Protein AF-A0A953KVV9-F1 (afdb_monomer_lite)

Secondary structure (DSSP, 8-state):
--------GGG-HHHHHHHHHHHHHHHHHHHHHHHHHHS------TTHHHHHHHHHHHHHHHTTTS--HHHHTTTTS-PPP-

Foldseek 3Di:
DDDDPPDDPVVDPVVVVVVVVVVVVVVVVVVVVVVCVVDPDPPDDPCNVVVVVVVVVVVVVCCVVDPPPVVVVCVVVPDDDD

Sequence (82 aa):
MKQSMNKPWWKEAYVWLVISGPVLVIVACIITYAFIISQPDPLTTQDYYRKGIEINKTLEQSSVSMQPALTVRNHSATNGKK

Radius of gyration: 34.55 Å; chains: 1; bounding box: 51×30×114 Å

pLDDT: mean 77.36, std 16.25, range [47.62, 98.62]

Structure (mmCIF, N/CA/C/O backbone):
data_AF-A0A953KVV9-F1
#
_entry.id   AF-A0A953KVV9-F1
#
loop_
_atom_site.group_PDB
_atom_site.id
_atom_site.type_symbol
_atom_site.label_atom_id
_atom_site.label_alt_id
_atom_site.label_comp_id
_atom_site.label_asym_id
_atom_site.label_entity_id
_atom_site.label_seq_id
_atom_site.pdbx_PDB_ins_code
_atom_site.Cartn_x
_atom_site.Cartn_y
_atom_site.Cartn_z
_atom_site.occupancy
_atom_site.B_iso_or_equiv
_atom_site.auth_seq_id
_atom_site.auth_comp_id
_atom_site.auth_asym_id
_atom_site.auth_atom_id
_atom_site.pdbx_PDB_model_num
ATOM 1 N N . MET A 1 1 ? 23.066 7.084 -44.499 1.00 50.09 1 MET A N 1
ATOM 2 C CA . MET A 1 1 ? 22.480 7.509 -43.207 1.00 50.09 1 MET A CA 1
ATOM 3 C C . MET A 1 1 ? 22.373 6.282 -42.317 1.00 50.09 1 MET A C 1
ATOM 5 O O . MET A 1 1 ? 21.728 5.324 -42.719 1.00 50.09 1 MET A O 1
ATOM 9 N N . LYS A 1 2 ? 23.068 6.248 -41.175 1.00 50.53 2 LYS A N 1
ATOM 10 C CA . LYS A 1 2 ? 23.016 5.102 -40.258 1.00 50.53 2 LYS A CA 1
ATOM 11 C C . LYS A 1 2 ? 21.748 5.240 -39.417 1.00 50.53 2 LYS A C 1
ATOM 13 O O . LYS A 1 2 ? 21.653 6.173 -38.628 1.00 50.53 2 LYS A O 1
ATOM 18 N N . GLN A 1 3 ? 20.760 4.375 -39.639 1.00 61.28 3 GLN A N 1
ATOM 19 C CA . GLN A 1 3 ? 19.556 4.359 -38.812 1.00 61.28 3 GLN A CA 1
ATOM 20 C C . GLN A 1 3 ? 19.956 3.979 -37.382 1.00 61.28 3 GLN A C 1
ATOM 22 O O . GLN A 1 3 ? 20.549 2.923 -37.155 1.00 61.28 3 GLN A O 1
ATOM 27 N N . SER A 1 4 ? 19.675 4.853 -36.418 1.00 64.06 4 SER A N 1
ATOM 28 C CA . SER A 1 4 ? 19.786 4.519 -35.003 1.00 64.06 4 SER A CA 1
ATOM 29 C C . SER A 1 4 ? 18.691 3.508 -34.679 1.00 64.06 4 SER A C 1
ATOM 31 O O . SER A 1 4 ? 17.523 3.875 -34.551 1.00 64.06 4 SER A O 1
ATOM 33 N N . MET A 1 5 ? 19.054 2.230 -34.591 1.00 70.12 5 MET A N 1
ATOM 34 C CA . MET A 1 5 ? 18.156 1.200 -34.076 1.00 70.12 5 MET A CA 1
ATOM 35 C C . MET A 1 5 ? 17.816 1.561 -32.631 1.00 70.12 5 MET A C 1
ATOM 37 O O . MET A 1 5 ? 18.656 1.434 -31.740 1.00 70.12 5 MET A O 1
ATOM 41 N N . ASN A 1 6 ? 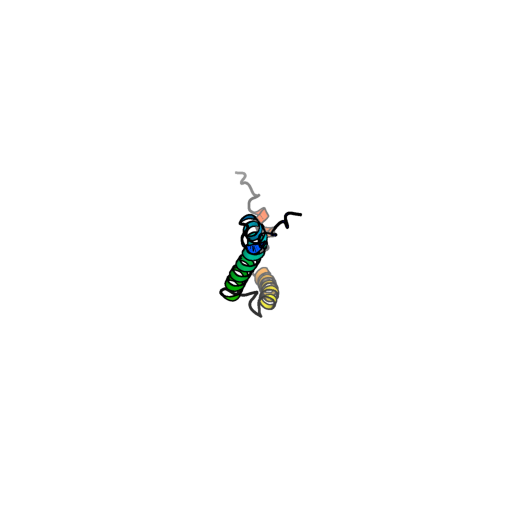16.609 2.083 -32.419 1.00 78.06 6 ASN A N 1
ATOM 42 C CA . ASN A 1 6 ? 16.151 2.490 -31.103 1.00 78.06 6 ASN A CA 1
ATOM 43 C C . ASN A 1 6 ? 16.017 1.225 -30.249 1.00 78.06 6 ASN A C 1
ATOM 45 O O . ASN A 1 6 ? 15.227 0.332 -30.565 1.00 78.06 6 ASN A O 1
ATOM 49 N N . LYS A 1 7 ? 16.847 1.103 -29.212 1.00 80.88 7 LYS A N 1
ATOM 50 C CA . LYS A 1 7 ? 16.813 -0.054 -28.317 1.00 80.88 7 LYS A CA 1
ATOM 51 C C . LYS A 1 7 ? 15.449 -0.075 -27.620 1.00 80.88 7 LYS A C 1
ATOM 53 O O . LYS A 1 7 ? 14.955 0.984 -27.230 1.00 80.88 7 LYS A O 1
ATOM 58 N N . PRO A 1 8 ? 14.802 -1.240 -27.475 1.00 90.19 8 PRO A N 1
ATOM 59 C CA . PRO A 1 8 ? 13.456 -1.257 -26.942 1.00 90.19 8 PRO A CA 1
ATOM 60 C C . PRO A 1 8 ? 13.497 -0.949 -25.436 1.00 90.19 8 PRO A C 1
ATOM 62 O O . PRO A 1 8 ? 14.230 -1.580 -24.676 1.00 90.19 8 PRO A O 1
ATOM 65 N N . TRP A 1 9 ? 12.682 0.015 -25.013 1.00 92.62 9 TRP A N 1
ATOM 66 C CA . TRP A 1 9 ? 12.730 0.665 -23.695 1.00 92.62 9 TRP A CA 1
ATOM 67 C C . TRP A 1 9 ? 12.608 -0.293 -22.495 1.00 92.62 9 TRP A C 1
ATOM 69 O O . TRP A 1 9 ? 13.303 -0.138 -21.499 1.00 92.62 9 TRP A O 1
ATOM 79 N N . TRP A 1 10 ? 11.786 -1.337 -22.604 1.00 93.25 10 TRP A N 1
ATOM 80 C CA . TRP A 1 10 ? 11.579 -2.379 -21.586 1.00 93.25 10 TRP A CA 1
ATOM 81 C C . TRP A 1 10 ? 12.827 -3.205 -21.221 1.00 93.25 10 TRP A C 1
ATOM 83 O O . TRP A 1 10 ? 12.802 -3.955 -20.246 1.00 93.25 10 TRP A O 1
ATOM 93 N N . LYS A 1 11 ? 13.915 -3.115 -22.000 1.00 93.06 11 LYS A N 1
ATOM 94 C CA . LYS A 1 11 ? 15.187 -3.794 -21.700 1.00 93.06 11 LYS A CA 1
ATOM 95 C C . LYS A 1 11 ? 16.086 -2.984 -20.768 1.00 93.06 11 LYS A C 1
ATOM 97 O O . LYS A 1 11 ? 17.065 -3.528 -20.267 1.00 93.06 11 LYS A O 1
ATOM 102 N N . GLU A 1 12 ? 15.779 -1.713 -20.549 1.00 93.88 12 GLU A N 1
ATOM 103 C CA . GLU A 1 12 ? 16.608 -0.822 -19.752 1.00 93.88 12 GLU A CA 1
ATOM 104 C C . GLU A 1 12 ? 16.257 -0.921 -18.259 1.00 93.88 12 GLU A C 1
ATOM 106 O O . GLU A 1 12 ? 15.101 -0.768 -17.859 1.00 93.88 12 GLU A O 1
ATOM 111 N N . ALA A 1 13 ? 17.261 -1.159 -17.410 1.00 94.56 13 ALA A N 1
ATOM 112 C CA .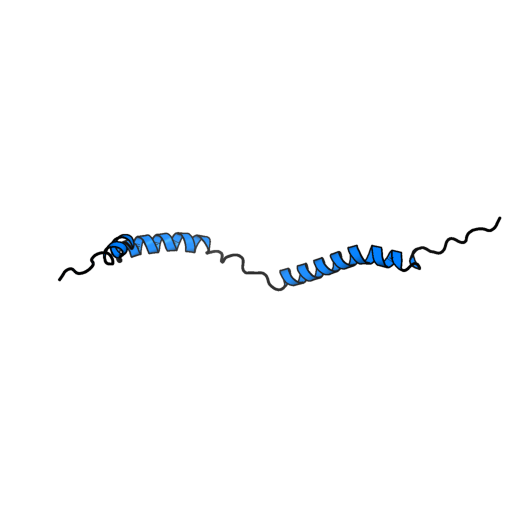 ALA A 1 13 ? 17.059 -1.407 -15.978 1.00 94.56 13 ALA A CA 1
ATOM 113 C C . ALA A 1 13 ? 16.425 -0.217 -15.233 1.00 94.56 13 ALA A C 1
ATOM 115 O O . ALA A 1 13 ? 15.616 -0.411 -14.326 1.00 94.56 13 ALA A O 1
ATOM 116 N N . TYR A 1 14 ? 16.741 1.019 -15.634 1.00 95.06 14 TYR A N 1
ATOM 117 C CA . TYR A 1 14 ? 16.196 2.222 -14.996 1.00 95.06 14 TYR A CA 1
ATOM 118 C C . TYR A 1 14 ? 14.681 2.365 -15.198 1.00 95.06 14 TYR A C 1
ATOM 120 O O . TYR A 1 14 ? 14.008 2.930 -14.340 1.00 95.06 14 TYR A O 1
ATOM 128 N N . VAL A 1 15 ? 14.120 1.823 -16.286 1.00 96.12 15 VAL A N 1
ATOM 129 C CA . VAL A 1 15 ? 12.667 1.856 -16.501 1.00 96.12 15 VAL A CA 1
ATOM 130 C C . VAL A 1 15 ? 11.959 1.024 -15.436 1.00 96.12 15 VAL A C 1
ATOM 132 O O . VAL A 1 15 ? 10.975 1.467 -14.847 1.00 96.12 15 VAL A O 1
ATOM 135 N N . TRP A 1 16 ? 12.506 -0.150 -15.127 1.00 96.94 16 TRP A N 1
ATOM 136 C CA . TRP A 1 16 ? 11.981 -1.004 -14.067 1.00 96.94 16 TRP A CA 1
ATOM 137 C C . TRP A 1 16 ? 12.147 -0.384 -12.683 1.00 96.94 16 TRP A C 1
ATOM 139 O O . TRP A 1 16 ? 11.249 -0.528 -11.861 1.00 96.94 16 TRP A O 1
ATOM 149 N N . LEU A 1 17 ? 13.226 0.370 -12.441 1.00 97.25 17 LEU A N 1
ATOM 150 C CA . LEU A 1 17 ? 13.390 1.131 -11.200 1.00 97.25 17 LEU A CA 1
ATOM 151 C C . LEU A 1 17 ? 12.246 2.139 -11.016 1.00 97.25 17 LEU A C 1
ATOM 153 O O . LEU A 1 17 ? 11.626 2.166 -9.955 1.00 97.25 17 LEU A O 1
ATOM 157 N N . VAL A 1 18 ? 11.901 2.905 -12.054 1.00 96.88 18 VAL A N 1
ATOM 158 C CA . VAL A 1 18 ? 10.799 3.882 -11.985 1.00 96.88 18 VAL A CA 1
ATOM 159 C C . VAL A 1 18 ? 9.443 3.195 -11.804 1.00 96.88 18 VAL A C 1
ATOM 161 O O . VAL A 1 18 ? 8.649 3.628 -10.972 1.00 96.88 18 VAL A O 1
ATOM 164 N N . ILE A 1 19 ? 9.185 2.102 -12.530 1.00 97.50 19 ILE A N 1
ATOM 165 C CA . ILE A 1 19 ? 7.934 1.330 -12.416 1.00 97.50 19 ILE A CA 1
ATOM 166 C C . ILE A 1 19 ? 7.814 0.650 -11.043 1.00 97.50 19 ILE A C 1
ATOM 168 O O . ILE A 1 19 ? 6.710 0.522 -10.512 1.00 97.50 19 ILE A O 1
ATOM 172 N N . SER A 1 20 ? 8.934 0.241 -10.442 1.00 97.94 20 SER A N 1
ATOM 173 C CA . SER A 1 20 ? 8.933 -0.466 -9.159 1.00 97.94 20 SER A CA 1
ATOM 174 C C . SER A 1 20 ? 8.358 0.368 -8.016 1.00 97.94 20 SER A C 1
ATOM 176 O O . SER A 1 20 ? 7.684 -0.195 -7.160 1.00 97.94 20 SER A O 1
ATOM 178 N N . GLY A 1 21 ? 8.540 1.695 -8.026 1.00 97.31 21 GLY A N 1
ATOM 179 C CA . GLY A 1 21 ? 8.014 2.581 -6.985 1.00 97.31 21 GLY A CA 1
ATOM 180 C C . GLY A 1 21 ? 6.488 2.486 -6.852 1.00 97.31 21 GLY A C 1
ATOM 181 O O . GLY A 1 21 ? 5.999 2.056 -5.807 1.00 97.31 21 GLY A O 1
ATOM 182 N N . PRO A 1 22 ? 5.715 2.814 -7.905 1.00 98.31 22 PRO A N 1
ATOM 183 C CA . PRO A 1 22 ? 4.260 2.674 -7.890 1.00 98.31 22 PRO A CA 1
ATOM 184 C C . PRO A 1 22 ? 3.782 1.243 -7.616 1.00 98.31 22 PRO A C 1
ATOM 186 O O . PRO A 1 22 ? 2.845 1.051 -6.844 1.00 98.31 22 PRO A O 1
ATOM 189 N N . VAL A 1 23 ? 4.436 0.232 -8.202 1.00 98.50 23 VAL A N 1
ATOM 190 C CA . VAL A 1 23 ? 4.069 -1.178 -7.981 1.00 98.50 23 VAL A CA 1
ATOM 191 C C . VAL A 1 23 ? 4.226 -1.564 -6.509 1.00 98.50 23 VAL A C 1
ATOM 193 O O . VAL A 1 23 ? 3.337 -2.205 -5.948 1.00 98.50 23 VAL A O 1
ATOM 196 N N . LEU A 1 24 ? 5.309 -1.133 -5.859 1.00 98.50 24 LEU A N 1
ATOM 197 C CA . LEU A 1 24 ? 5.557 -1.410 -4.447 1.00 98.50 24 LEU A CA 1
ATOM 198 C C . LEU A 1 24 ? 4.473 -0.799 -3.549 1.00 98.50 24 LEU A C 1
ATOM 200 O O . LEU A 1 24 ? 4.004 -1.461 -2.625 1.00 98.50 24 LEU A O 1
ATOM 204 N N . VAL A 1 25 ? 4.033 0.429 -3.846 1.00 98.25 25 VAL A N 1
ATOM 205 C CA . VAL A 1 25 ? 2.950 1.094 -3.101 1.00 98.25 25 VAL A CA 1
ATOM 206 C C . VAL A 1 25 ? 1.634 0.329 -3.243 1.00 98.25 25 VAL A C 1
ATOM 208 O O . VAL A 1 25 ? 0.963 0.087 -2.242 1.00 98.25 25 VAL A O 1
ATOM 211 N N . ILE A 1 26 ? 1.284 -0.112 -4.455 1.00 98.62 26 ILE A N 1
ATOM 212 C CA . ILE A 1 26 ? 0.066 -0.904 -4.692 1.00 98.62 26 ILE A CA 1
ATOM 213 C C . ILE A 1 26 ? 0.099 -2.203 -3.874 1.00 98.62 26 ILE A C 1
ATOM 215 O O . ILE A 1 26 ? -0.881 -2.537 -3.208 1.00 98.62 26 ILE A O 1
ATOM 219 N N . VAL A 1 27 ? 1.234 -2.910 -3.873 1.00 98.56 27 VAL A N 1
ATOM 220 C CA . VAL A 1 27 ? 1.414 -4.136 -3.078 1.00 98.56 27 VAL A CA 1
ATOM 221 C C . VAL A 1 27 ? 1.270 -3.849 -1.582 1.00 98.56 27 VAL A C 1
ATOM 223 O O . VAL A 1 27 ? 0.550 -4.571 -0.893 1.00 98.56 27 VAL A O 1
ATOM 226 N N . ALA A 1 28 ? 1.888 -2.776 -1.082 1.00 98.31 28 ALA A N 1
ATOM 227 C CA . ALA A 1 28 ? 1.763 -2.374 0.317 1.00 98.31 28 ALA A CA 1
ATOM 228 C C . ALA A 1 28 ? 0.301 -2.091 0.703 1.00 98.31 28 ALA A C 1
ATOM 230 O O . ALA A 1 28 ? -0.165 -2.591 1.725 1.00 98.31 28 ALA A O 1
ATOM 231 N N . CYS A 1 29 ? -0.454 -1.376 -0.137 1.00 98.38 29 CYS A N 1
ATOM 232 C CA . CYS A 1 29 ? -1.877 -1.119 0.095 1.00 98.38 29 CYS A CA 1
ATOM 233 C C . CYS A 1 29 ? -2.707 -2.407 0.161 1.00 98.38 29 CYS A C 1
ATOM 235 O O . CYS A 1 29 ? -3.566 -2.528 1.033 1.00 98.38 29 CYS A O 1
ATOM 237 N N . ILE A 1 30 ? -2.446 -3.377 -0.723 1.00 98.38 30 ILE A N 1
ATOM 238 C CA . ILE A 1 30 ? -3.132 -4.679 -0.702 1.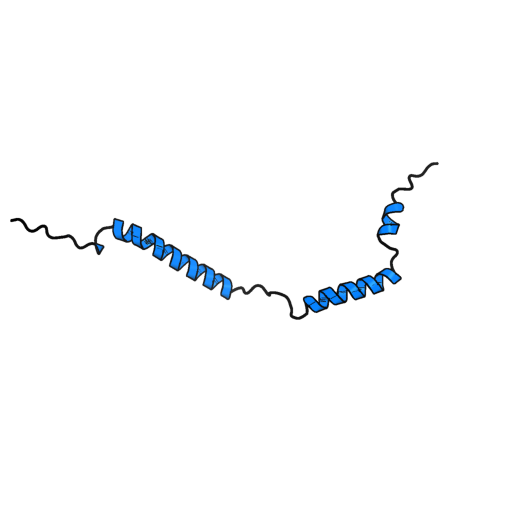00 98.38 30 ILE A CA 1
ATOM 239 C C . ILE A 1 30 ? -2.835 -5.421 0.607 1.00 98.38 30 ILE A C 1
ATOM 241 O O . ILE A 1 30 ? -3.752 -5.963 1.222 1.00 98.38 30 ILE A O 1
ATOM 245 N N . ILE A 1 31 ? -1.578 -5.414 1.060 1.00 97.25 31 ILE A N 1
ATOM 246 C CA . ILE A 1 31 ? -1.177 -6.041 2.328 1.00 97.25 31 ILE A CA 1
ATOM 247 C C . ILE A 1 31 ? -1.891 -5.374 3.510 1.00 97.25 31 ILE A C 1
ATOM 249 O O . ILE A 1 31 ? -2.462 -6.065 4.352 1.00 97.25 31 ILE A O 1
ATOM 253 N N . THR A 1 32 ? -1.909 -4.040 3.566 1.00 96.06 32 THR A N 1
ATOM 254 C CA . THR A 1 32 ? -2.621 -3.298 4.617 1.00 96.06 32 THR A CA 1
ATOM 255 C C . THR A 1 32 ? -4.117 -3.595 4.597 1.00 96.06 32 THR A C 1
ATOM 257 O O . THR A 1 32 ? -4.707 -3.836 5.648 1.00 96.06 32 THR A O 1
ATOM 260 N N . TYR A 1 33 ? -4.732 -3.632 3.415 1.00 95.94 33 TYR A N 1
ATOM 261 C CA . TYR A 1 33 ? -6.140 -3.987 3.271 1.00 95.94 33 TYR A CA 1
ATOM 262 C C . TYR A 1 33 ? -6.421 -5.397 3.802 1.00 95.94 33 TYR A C 1
ATOM 264 O O . TYR A 1 33 ? -7.336 -5.578 4.603 1.00 95.94 33 TYR A O 1
ATOM 272 N N . ALA A 1 34 ? -5.592 -6.376 3.424 1.00 95.56 34 ALA A N 1
ATOM 273 C CA . ALA A 1 34 ? -5.693 -7.747 3.916 1.00 95.56 34 ALA A CA 1
ATOM 274 C C . ALA A 1 34 ? -5.577 -7.821 5.449 1.00 95.56 34 ALA A C 1
ATOM 276 O O . ALA A 1 34 ? -6.295 -8.591 6.089 1.00 95.56 34 ALA A O 1
ATOM 277 N N . PHE A 1 35 ? -4.717 -6.993 6.050 1.00 93.31 35 PHE A N 1
ATOM 278 C CA . PHE A 1 35 ? -4.575 -6.910 7.502 1.00 93.31 35 PHE A CA 1
ATOM 279 C C . PHE A 1 35 ? -5.845 -6.372 8.177 1.00 93.31 35 PHE A C 1
ATOM 281 O O . PHE A 1 35 ? -6.347 -6.989 9.114 1.00 93.31 35 PHE A O 1
ATOM 288 N N . ILE A 1 36 ? -6.407 -5.278 7.653 1.00 90.94 36 ILE A N 1
ATOM 289 C CA . ILE A 1 36 ? -7.613 -4.638 8.204 1.00 90.94 36 ILE A CA 1
ATOM 290 C C . ILE A 1 36 ? -8.816 -5.588 8.172 1.00 90.94 36 ILE A C 1
ATOM 292 O O . ILE A 1 36 ? -9.534 -5.697 9.163 1.00 90.94 36 ILE A O 1
ATOM 296 N N . ILE A 1 37 ? -9.039 -6.300 7.062 1.00 92.06 37 ILE A N 1
ATOM 297 C CA . ILE A 1 37 ? -10.192 -7.213 6.955 1.00 92.06 37 ILE A CA 1
ATOM 298 C C . ILE A 1 37 ? -10.048 -8.463 7.830 1.00 92.06 37 ILE A C 1
ATOM 300 O O . ILE A 1 37 ? -11.051 -9.081 8.178 1.00 92.06 37 ILE A O 1
ATOM 304 N N . SER A 1 38 ? -8.817 -8.851 8.171 1.00 88.94 38 SER A N 1
ATOM 305 C CA . SER A 1 38 ? -8.551 -10.071 8.940 1.00 88.94 38 SER A CA 1
ATOM 306 C C . SER A 1 38 ? -8.775 -9.881 10.440 1.00 88.94 38 SER A C 1
ATOM 308 O O . SER A 1 38 ? -9.048 -10.852 11.141 1.00 88.94 38 SER A O 1
ATOM 310 N N . GLN A 1 39 ? -8.645 -8.651 10.944 1.00 81.50 39 GLN A N 1
ATOM 311 C CA . GLN A 1 39 ? -8.826 -8.321 12.359 1.00 81.50 39 GLN A CA 1
ATOM 312 C C . GLN A 1 39 ? -9.708 -7.077 12.494 1.00 81.50 39 GLN A C 1
ATOM 314 O O . GLN A 1 39 ? -9.207 -5.995 12.805 1.00 81.50 39 GLN A O 1
ATOM 319 N N . PRO A 1 40 ? -11.022 -7.205 12.240 1.00 74.44 40 PRO A N 1
ATOM 320 C CA . PRO A 1 40 ? -11.942 -6.113 12.496 1.00 74.44 40 PRO A CA 1
ATOM 321 C C . PRO A 1 40 ? -11.947 -5.818 14.000 1.00 74.44 40 PRO A C 1
ATOM 323 O O . PRO A 1 40 ? -12.378 -6.648 14.801 1.00 74.44 40 PRO A O 1
ATOM 326 N N . ASP A 1 41 ? -11.449 -4.643 14.382 1.00 77.38 41 ASP A N 1
ATOM 327 C CA . ASP A 1 41 ? -11.561 -4.146 15.752 1.00 77.38 41 ASP A CA 1
ATOM 328 C C . ASP A 1 41 ? -13.060 -3.993 16.069 1.00 77.38 41 ASP A C 1
ATOM 330 O O . ASP A 1 41 ? -13.774 -3.353 15.286 1.00 77.38 41 ASP A O 1
ATOM 334 N N . PRO A 1 42 ? -13.600 -4.619 17.130 1.00 74.38 42 PRO A N 1
ATOM 335 C CA . PRO A 1 42 ? -15.006 -4.477 17.481 1.00 74.38 42 PRO A CA 1
ATOM 336 C C . PRO A 1 42 ? -15.315 -3.022 17.859 1.00 74.38 42 PRO A C 1
ATOM 338 O O . PRO A 1 42 ? -15.186 -2.600 19.008 1.00 74.38 42 PRO A O 1
ATOM 341 N N . LEU A 1 43 ? -15.766 -2.249 16.870 1.00 70.44 43 LEU A N 1
ATOM 342 C CA . LEU A 1 43 ? -16.185 -0.860 17.012 1.00 70.44 43 LEU A CA 1
ATOM 343 C C . LEU A 1 43 ? -17.471 -0.800 17.836 1.00 70.44 43 LEU A C 1
ATOM 345 O O . LEU A 1 43 ? -18.564 -0.783 17.280 1.00 70.44 43 LEU A O 1
ATOM 349 N N . THR A 1 44 ? -17.330 -0.727 19.159 1.00 64.62 44 THR A N 1
ATOM 350 C CA . THR A 1 44 ? -18.405 -0.501 20.139 1.00 64.62 44 THR A CA 1
ATOM 351 C C . THR A 1 44 ? -19.557 -1.512 20.082 1.00 64.62 44 THR A C 1
ATOM 353 O O . THR A 1 44 ? -20.312 -1.624 19.123 1.00 64.62 44 THR A O 1
ATOM 356 N N . THR A 1 45 ? -19.773 -2.227 21.184 1.00 71.38 45 THR A N 1
ATOM 357 C CA . THR A 1 45 ? -21.000 -3.015 21.377 1.00 71.38 45 THR A CA 1
ATOM 358 C C . THR A 1 45 ? -22.228 -2.131 21.131 1.00 71.38 45 THR A C 1
ATOM 360 O O . THR A 1 45 ? -22.196 -0.965 21.521 1.00 71.38 45 THR A O 1
ATOM 363 N N . GLN A 1 46 ? -23.311 -2.659 20.543 1.00 71.75 46 GLN A N 1
ATOM 364 C CA . GLN A 1 46 ? -24.555 -1.898 20.290 1.00 71.75 46 GLN A CA 1
ATOM 365 C C . GLN A 1 46 ? -25.018 -1.083 21.511 1.00 71.75 46 GLN A C 1
ATOM 367 O O 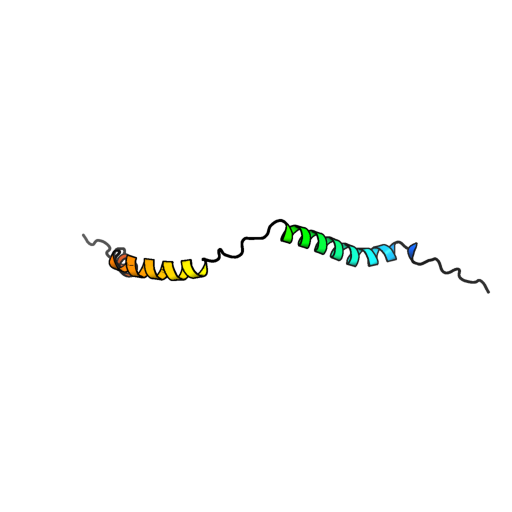. GLN A 1 46 ? -25.515 0.034 21.377 1.00 71.75 46 GLN A O 1
ATOM 372 N N . ASP A 1 47 ? -24.770 -1.606 22.710 1.00 72.19 47 ASP A N 1
ATOM 373 C CA . ASP A 1 47 ? -25.140 -0.976 23.971 1.00 72.19 47 ASP A CA 1
ATOM 374 C C . ASP A 1 47 ? -24.109 0.01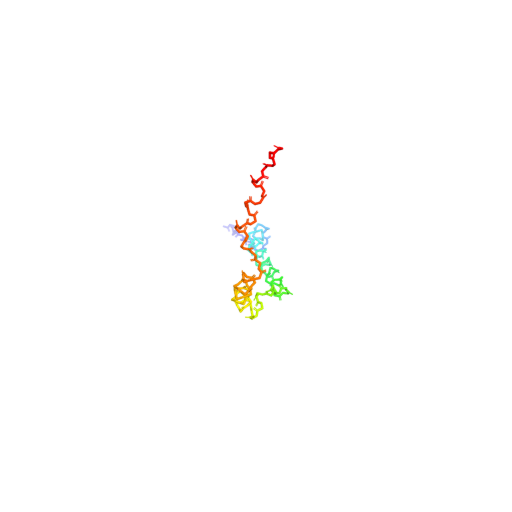8 24.521 1.00 72.19 47 ASP A C 1
ATOM 376 O O . ASP A 1 47 ? -24.275 0.485 25.640 1.00 72.19 47 ASP A O 1
ATOM 380 N N . TYR A 1 48 ? -23.049 0.382 23.795 1.00 77.69 48 TYR A N 1
ATOM 381 C CA . TYR A 1 48 ? -22.013 1.294 24.305 1.00 77.69 48 TYR A CA 1
ATOM 382 C C . TYR A 1 48 ? -22.603 2.648 24.724 1.00 77.69 48 TYR A C 1
ATOM 384 O O . TYR A 1 48 ? -22.337 3.145 25.820 1.00 77.69 48 TYR A O 1
ATOM 392 N N . TYR A 1 49 ? -23.495 3.196 23.895 1.00 72.69 49 TYR A N 1
ATOM 393 C CA . TYR A 1 49 ? -24.240 4.411 24.225 1.00 72.69 49 TYR A CA 1
ATOM 394 C C . TYR A 1 49 ? -25.192 4.209 25.406 1.00 72.69 49 TYR A C 1
ATOM 396 O O . TYR A 1 49 ? -25.245 5.052 26.302 1.00 72.69 49 TYR A O 1
ATOM 404 N N . ARG A 1 50 ? -25.918 3.083 25.448 1.00 79.50 50 ARG A N 1
ATOM 405 C CA . ARG A 1 50 ? -26.800 2.764 26.581 1.00 79.50 50 ARG A CA 1
ATOM 406 C C . ARG A 1 50 ? -26.027 2.653 27.884 1.00 79.50 50 ARG A C 1
ATOM 408 O O . ARG A 1 50 ? -26.443 3.229 28.882 1.00 79.50 50 ARG A O 1
ATOM 415 N N . LYS A 1 51 ? -24.874 1.995 27.854 1.00 79.88 51 LYS A N 1
ATOM 416 C CA . LYS A 1 51 ? -24.001 1.803 29.004 1.00 79.88 51 LYS A CA 1
ATOM 417 C C . LYS A 1 51 ? -23.486 3.133 29.546 1.00 79.88 51 LYS A C 1
ATOM 419 O O . LYS A 1 51 ? -23.470 3.316 30.757 1.00 79.88 51 LYS A O 1
ATOM 424 N N . GLY A 1 52 ? -23.156 4.090 28.674 1.00 79.50 52 GLY A N 1
ATOM 425 C CA . GLY A 1 52 ? -22.811 5.456 29.084 1.00 79.50 52 GLY A CA 1
ATOM 426 C C . GLY A 1 52 ? -23.954 6.187 29.805 1.00 79.50 52 GLY A C 1
ATOM 427 O O . GLY A 1 52 ? -23.730 6.822 30.834 1.00 79.50 52 GLY A O 1
ATOM 428 N N . ILE A 1 53 ? -25.190 6.055 29.311 1.00 81.38 53 ILE A N 1
ATOM 429 C CA . ILE A 1 53 ? -26.385 6.647 29.941 1.00 81.38 53 ILE A CA 1
ATOM 430 C C . ILE A 1 53 ? -26.714 5.970 31.280 1.00 81.38 53 ILE A C 1
ATOM 432 O O . ILE A 1 53 ? -27.065 6.640 32.253 1.00 81.38 53 ILE A O 1
ATOM 436 N N . GLU A 1 54 ? -26.600 4.645 31.342 1.00 81.44 54 GLU A N 1
ATOM 437 C CA . GLU A 1 54 ? -26.885 3.861 32.544 1.00 81.44 54 GLU A CA 1
ATOM 438 C C . GLU A 1 54 ? -25.870 4.117 33.657 1.00 81.44 54 GLU A C 1
ATOM 440 O O . GLU A 1 54 ? -26.288 4.248 34.805 1.00 81.44 54 GLU A O 1
ATOM 445 N N . ILE A 1 55 ? -24.581 4.300 33.339 1.00 76.06 55 ILE A N 1
ATOM 446 C CA . ILE A 1 55 ? -23.562 4.701 34.325 1.00 76.06 55 ILE A CA 1
ATOM 447 C C . ILE A 1 55 ? -23.975 5.992 35.030 1.00 76.06 55 ILE A C 1
ATOM 449 O O . ILE A 1 55 ? -23.855 6.076 36.249 1.00 76.06 55 ILE A O 1
ATOM 453 N N . ASN A 1 56 ? -24.521 6.974 34.308 1.00 72.19 56 ASN A N 1
ATOM 454 C CA . ASN A 1 56 ? -24.957 8.217 34.937 1.00 72.19 56 ASN A CA 1
ATOM 455 C C . ASN A 1 56 ? -26.135 7.981 35.900 1.00 72.19 56 ASN A C 1
ATOM 457 O O . ASN A 1 56 ? -26.144 8.515 37.003 1.00 72.19 56 ASN A O 1
ATOM 461 N N . LYS A 1 57 ? -27.074 7.089 35.551 1.00 72.06 57 LYS A N 1
ATOM 462 C CA . LYS A 1 57 ? -28.157 6.673 36.463 1.00 72.06 57 LYS A CA 1
ATOM 463 C C . LYS A 1 57 ? -27.636 5.920 37.687 1.00 72.06 57 LYS A C 1
ATOM 465 O O . LYS A 1 57 ? -28.120 6.147 38.790 1.00 72.06 57 LYS A O 1
ATOM 470 N N . THR A 1 58 ? -26.656 5.033 37.520 1.00 68.19 58 THR A N 1
ATOM 471 C CA . THR A 1 58 ? -26.065 4.299 38.649 1.00 68.19 58 THR A CA 1
ATOM 472 C C . THR A 1 58 ? -25.245 5.222 39.551 1.00 68.19 58 THR A C 1
ATOM 474 O O . THR A 1 58 ? -25.263 5.039 40.765 1.00 68.19 58 THR A O 1
ATOM 477 N N . LEU A 1 59 ? -24.567 6.233 38.997 1.00 64.62 59 LEU A N 1
ATOM 478 C CA . LEU A 1 59 ? -23.855 7.264 39.760 1.00 64.62 59 LEU A CA 1
ATOM 479 C C . LEU A 1 59 ? -24.823 8.170 40.532 1.00 64.62 59 LEU A C 1
ATOM 481 O O . LEU A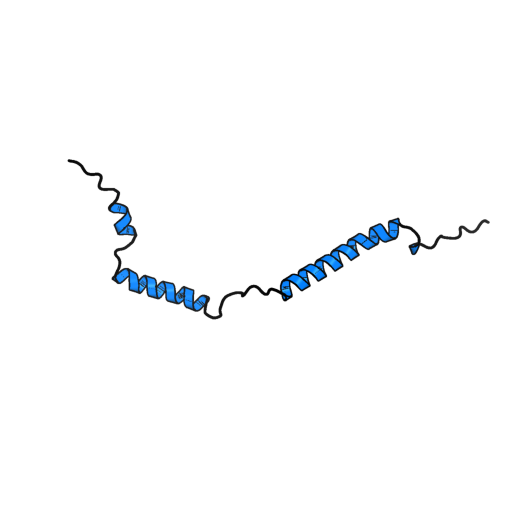 1 59 ? -24.600 8.415 41.715 1.00 64.62 59 LEU A O 1
ATOM 485 N N . GLU A 1 60 ? -25.922 8.593 39.908 1.00 63.31 60 GLU A N 1
ATOM 486 C CA . GLU A 1 60 ? -27.016 9.331 40.559 1.00 63.31 60 GLU A CA 1
ATOM 487 C C . GLU A 1 60 ? -27.658 8.513 41.689 1.00 63.31 60 GLU A C 1
ATOM 489 O O . GLU A 1 60 ? -27.973 9.046 42.747 1.00 63.31 60 GLU A O 1
ATOM 494 N N . GLN A 1 61 ? -27.798 7.198 41.515 1.00 61.75 61 GLN A N 1
ATOM 495 C CA . GLN A 1 61 ? -28.376 6.320 42.534 1.00 61.75 61 GLN A CA 1
ATOM 496 C C . GLN A 1 61 ? -27.375 5.945 43.641 1.00 61.75 61 GLN A C 1
ATOM 498 O O . GLN A 1 61 ? -27.764 5.748 44.791 1.00 61.75 61 GLN A O 1
ATOM 503 N N . SER A 1 62 ? -26.078 5.896 43.323 1.00 57.56 62 SER A N 1
ATOM 504 C CA . SER A 1 62 ? -24.995 5.649 44.288 1.00 57.56 62 SER A CA 1
ATOM 505 C C . SER A 1 62 ? -24.612 6.902 45.080 1.00 57.56 62 SER A C 1
ATOM 507 O O . SER A 1 62 ? -24.120 6.775 46.200 1.00 57.56 62 SER A O 1
ATOM 509 N N . SER A 1 63 ? -24.871 8.107 44.554 1.00 54.03 63 SER A N 1
ATOM 510 C CA . SER A 1 63 ? -24.679 9.378 45.274 1.00 54.03 63 SER A CA 1
ATOM 511 C C . SER A 1 63 ? -25.629 9.530 46.470 1.00 54.03 63 SER A C 1
ATOM 513 O O . SER A 1 63 ? -25.319 10.249 47.418 1.00 54.03 63 SER A O 1
ATOM 515 N N . VAL A 1 64 ? -26.739 8.784 46.478 1.00 55.50 64 VAL A N 1
ATOM 516 C CA . VAL A 1 64 ? -27.636 8.667 47.637 1.00 55.50 64 VAL A CA 1
ATOM 517 C C . VAL A 1 64 ? -27.014 7.802 48.749 1.00 55.50 64 VAL A C 1
ATOM 519 O O . VAL A 1 64 ? -27.361 7.971 49.915 1.00 55.50 64 VAL A O 1
ATOM 522 N N . SER A 1 65 ? -26.065 6.909 48.429 1.00 56.72 65 SER A N 1
ATOM 523 C CA . SER A 1 65 ? -25.481 5.951 49.386 1.00 56.72 65 SER A CA 1
ATOM 524 C C . SER A 1 65 ? -23.997 6.170 49.705 1.00 56.72 65 SER A C 1
ATOM 526 O O . SER A 1 65 ? -23.486 5.541 50.633 1.00 56.72 65 SER A O 1
ATOM 528 N N . MET A 1 66 ? -23.285 7.041 48.992 1.00 59.69 66 MET A N 1
ATOM 529 C CA . MET A 1 66 ? -21.899 7.385 49.306 1.00 59.69 66 MET A CA 1
ATOM 530 C C . MET A 1 66 ? -21.746 8.897 49.349 1.00 59.69 66 MET A C 1
ATOM 532 O O . MET A 1 66 ? -22.059 9.593 48.386 1.00 59.69 66 MET A O 1
ATOM 536 N N . GLN A 1 67 ? -21.270 9.393 50.494 1.00 57.84 67 GLN A N 1
ATOM 537 C CA . GLN A 1 67 ? -21.001 10.811 50.706 1.00 57.84 67 GLN A CA 1
ATOM 538 C C . GLN A 1 67 ? -20.198 11.376 49.522 1.00 57.84 67 GLN A C 1
ATOM 540 O O . GLN A 1 67 ? -19.281 10.699 49.045 1.00 57.84 67 GLN A O 1
ATOM 545 N N . PRO A 1 68 ? -20.509 12.599 49.049 1.00 70.12 68 PRO A N 1
ATOM 546 C CA . PRO A 1 68 ? -19.845 13.188 47.896 1.00 70.12 68 PRO A CA 1
ATOM 547 C C . PRO A 1 68 ? -18.323 13.071 48.011 1.00 70.12 68 PRO A C 1
ATOM 549 O O . PRO A 1 68 ? -17.753 13.382 49.055 1.00 70.12 68 PRO A O 1
ATOM 552 N N . ALA A 1 69 ? -17.634 12.701 46.930 1.00 59.16 69 ALA A N 1
ATOM 553 C CA . ALA A 1 69 ? -16.167 12.710 46.890 1.00 59.16 69 ALA A CA 1
ATOM 554 C C . ALA A 1 69 ? -15.579 14.100 47.232 1.00 59.16 69 ALA A C 1
ATOM 556 O O . ALA A 1 69 ? -14.432 14.212 47.659 1.00 59.16 69 ALA A O 1
ATOM 557 N N . LEU A 1 70 ? -16.386 15.163 47.110 1.00 59.06 70 LEU A N 1
ATOM 558 C CA . LEU A 1 70 ? -16.077 16.514 47.586 1.00 59.06 70 LEU A CA 1
ATOM 559 C C . LEU A 1 70 ? -15.966 16.611 49.123 1.00 59.06 70 LEU A C 1
ATOM 561 O O . LEU A 1 70 ? -15.170 17.405 49.616 1.00 59.06 70 LEU A O 1
ATOM 565 N N . THR A 1 71 ? -16.689 15.781 49.880 1.00 60.84 71 THR A N 1
ATOM 566 C CA . THR A 1 71 ? -16.629 15.696 51.352 1.00 60.84 71 THR A CA 1
ATOM 567 C C . THR A 1 71 ? -15.339 15.017 51.829 1.00 60.84 71 THR A C 1
ATOM 569 O O . THR A 1 71 ? -14.748 15.442 52.821 1.00 60.84 71 THR A O 1
ATOM 572 N N . VAL A 1 72 ? -14.833 14.025 51.085 1.00 59.47 72 VAL A N 1
ATOM 573 C CA . VAL A 1 72 ? -13.591 13.292 51.418 1.00 59.47 72 VAL A CA 1
ATOM 574 C C . VAL A 1 72 ? -12.345 14.180 51.297 1.00 59.47 72 VAL A C 1
ATOM 576 O O . VAL A 1 72 ? -11.383 13.999 52.043 1.00 59.47 72 VAL A O 1
ATOM 579 N N . ARG A 1 73 ? -12.369 15.201 50.427 1.00 64.94 73 ARG A N 1
ATOM 580 C CA . ARG A 1 73 ? -11.233 16.125 50.233 1.00 64.94 73 ARG A CA 1
ATOM 581 C C . ARG A 1 73 ? -10.878 16.935 51.488 1.00 64.94 73 ARG A C 1
ATOM 583 O O . ARG A 1 73 ? -9.727 17.332 51.625 1.00 64.94 73 ARG A O 1
ATOM 590 N N . ASN A 1 74 ? -11.817 17.135 52.418 1.00 60.28 74 ASN A N 1
ATOM 591 C CA . ASN A 1 74 ? -11.583 17.930 53.632 1.00 60.28 74 ASN A CA 1
ATOM 592 C C . ASN A 1 74 ? -11.075 17.112 54.833 1.00 60.28 74 ASN A C 1
ATOM 594 O O . ASN A 1 74 ? -10.523 17.687 55.768 1.00 60.28 74 ASN A O 1
ATOM 598 N N . HIS A 1 75 ? -11.189 15.780 54.814 1.00 60.03 75 HIS A N 1
ATOM 599 C CA . HIS A 1 75 ? -10.758 14.940 55.942 1.00 60.03 75 HIS A CA 1
ATOM 600 C C . HIS A 1 75 ? -9.224 14.826 56.065 1.00 60.03 75 HIS A C 1
ATOM 602 O O . HIS A 1 75 ? -8.712 14.576 57.148 1.00 60.03 75 HIS A O 1
ATOM 608 N N . SER A 1 76 ? -8.476 15.078 54.981 1.00 59.91 76 SER A N 1
ATOM 609 C CA . SER A 1 76 ? -7.003 15.150 54.989 1.00 59.91 76 SER A CA 1
ATOM 610 C C . SER A 1 76 ? -6.454 16.511 55.453 1.00 59.91 76 SER A C 1
ATOM 612 O O . SER A 1 76 ? -5.242 16.641 55.627 1.00 59.91 76 SER A O 1
ATOM 614 N N . ALA A 1 77 ? -7.305 17.531 55.621 1.00 59.28 77 ALA A N 1
ATOM 615 C CA . ALA A 1 77 ? -6.890 18.890 55.987 1.00 59.28 77 ALA A CA 1
ATOM 616 C C . ALA A 1 77 ? -7.012 19.190 57.494 1.00 59.28 77 ALA A C 1
ATOM 618 O O . ALA A 1 77 ? -6.546 20.232 57.947 1.00 59.28 77 ALA A O 1
ATOM 619 N N . THR A 1 78 ? -7.587 18.282 58.289 1.00 62.75 78 THR A N 1
ATOM 620 C CA . THR A 1 78 ? -7.505 18.341 59.754 1.00 62.75 78 THR A CA 1
ATOM 621 C C . THR A 1 78 ? -6.192 17.693 60.192 1.00 62.75 78 THR A C 1
ATOM 623 O O . THR A 1 78 ? -6.081 16.507 60.490 1.00 62.75 78 THR A O 1
ATOM 626 N N . ASN A 1 79 ? -5.138 18.502 60.163 1.00 56.34 79 ASN A N 1
ATOM 627 C CA . ASN A 1 79 ? -3.898 18.201 60.853 1.00 56.34 79 ASN A CA 1
ATOM 628 C C . ASN A 1 79 ? -4.144 18.303 62.365 1.00 56.34 79 ASN A C 1
ATOM 630 O O . ASN A 1 79 ? -4.542 19.344 62.885 1.00 56.34 79 ASN A O 1
ATOM 634 N N . GLY A 1 80 ? -3.912 17.193 63.067 1.00 61.81 80 GLY A N 1
ATOM 635 C CA . GLY A 1 80 ? -4.012 17.123 64.516 1.00 61.81 80 GLY A CA 1
ATOM 636 C C . GLY A 1 80 ? -3.203 18.230 65.186 1.00 61.81 80 GLY A C 1
ATOM 637 O O . GLY A 1 80 ? -1.988 18.333 65.004 1.00 61.81 80 GLY A O 1
ATOM 638 N N . LYS A 1 81 ? -3.880 19.041 65.995 1.00 49.00 81 LYS A N 1
ATOM 639 C CA . LYS A 1 81 ? -3.230 19.753 67.088 1.00 49.00 81 LYS A CA 1
ATOM 640 C C . LYS A 1 81 ? -3.518 18.971 68.364 1.00 49.00 81 LYS A C 1
ATOM 642 O O . LYS A 1 81 ? -4.668 18.630 68.623 1.00 49.00 81 LYS A O 1
ATOM 647 N N . LYS A 1 82 ? -2.426 18.618 69.045 1.00 47.62 82 LYS A N 1
ATOM 648 C CA . LYS A 1 82 ? -2.397 18.041 70.392 1.00 47.62 82 LYS A CA 1
ATOM 649 C C . LYS A 1 82 ? -3.192 18.886 71.377 1.00 47.62 82 LYS A C 1
ATOM 651 O O . LYS A 1 82 ? -3.198 20.123 71.184 1.00 47.62 82 LYS A O 1
#